Protein AF-A0A974S3S7-F1 (afdb_monomer_lite)

Radius of gyration: 15.05 Å; chains: 1; bounding box: 30×28×44 Å

Structure (mmCIF, N/CA/C/O backbone):
data_AF-A0A974S3S7-F1
#
_entry.id   AF-A0A974S3S7-F1
#
loop_
_atom_site.group_PDB
_atom_site.id
_atom_site.type_symbol
_atom_site.label_atom_id
_atom_site.label_alt_id
_atom_site.label_comp_id
_atom_site.label_asym_id
_atom_site.label_entity_id
_atom_site.label_seq_id
_atom_site.pdbx_PDB_ins_code
_atom_site.Cartn_x
_atom_site.Cartn_y
_atom_site.Cartn_z
_atom_site.occupancy
_atom_site.B_iso_or_equiv
_atom_site.auth_seq_id
_atom_site.auth_comp_id
_atom_site.auth_asym_id
_atom_site.auth_atom_id
_atom_site.pdbx_PDB_model_num
ATOM 1 N N . MET A 1 1 ? -16.148 -11.885 25.500 1.00 36.31 1 MET A N 1
ATOM 2 C CA . MET A 1 1 ? -14.942 -12.310 24.757 1.00 36.31 1 MET A CA 1
ATOM 3 C C . MET A 1 1 ? -14.819 -11.434 23.531 1.00 36.31 1 MET A C 1
ATOM 5 O O . MET A 1 1 ? -15.836 -11.135 22.922 1.00 36.31 1 MET A O 1
ATOM 9 N N . SER A 1 2 ? -13.619 -10.905 23.322 1.00 37.34 2 SER A N 1
ATOM 10 C CA . SER A 1 2 ? -13.335 -9.626 22.676 1.00 37.34 2 SER A CA 1
ATOM 11 C C . SER A 1 2 ? -13.852 -9.519 21.239 1.00 37.34 2 SER A C 1
ATOM 13 O O . SER A 1 2 ? -13.379 -10.215 20.349 1.00 37.34 2 SER A O 1
ATOM 15 N N . SER A 1 3 ? -14.759 -8.577 20.974 1.00 47.59 3 SER A N 1
ATOM 16 C CA . SER A 1 3 ? -15.152 -8.187 19.608 1.00 47.59 3 SER A CA 1
ATOM 17 C C . SER A 1 3 ? -14.012 -7.505 18.819 1.00 47.59 3 SER A C 1
ATOM 19 O O . SER A 1 3 ? -14.265 -6.889 17.785 1.00 47.59 3 SER A O 1
ATOM 21 N N . GLU A 1 4 ? -12.770 -7.568 19.315 1.00 54.50 4 GLU A N 1
ATOM 22 C CA . GLU A 1 4 ? -11.595 -6.866 18.791 1.00 54.50 4 GLU A CA 1
ATOM 23 C C . GLU A 1 4 ? -10.611 -7.783 18.048 1.00 54.50 4 GLU A C 1
ATOM 25 O O . GLU A 1 4 ? -9.774 -7.278 17.305 1.00 54.50 4 GLU A O 1
ATOM 30 N N . ASP A 1 5 ? -10.760 -9.110 18.140 1.00 56.25 5 ASP A N 1
ATOM 31 C CA . ASP A 1 5 ? -9.805 -10.078 17.563 1.00 56.25 5 ASP A CA 1
ATOM 32 C C . ASP A 1 5 ? -9.734 -10.046 16.016 1.00 56.25 5 ASP A C 1
ATOM 34 O O . ASP A 1 5 ? -8.779 -10.538 15.414 1.00 56.25 5 ASP A O 1
ATOM 38 N N . GLY A 1 6 ? -10.724 -9.443 15.345 1.00 62.59 6 GLY A N 1
ATOM 39 C CA . GLY A 1 6 ? -10.798 -9.338 13.879 1.00 62.59 6 GLY A CA 1
ATOM 40 C C . GLY A 1 6 ? -10.381 -7.987 13.284 1.00 62.59 6 GLY A C 1
ATOM 41 O O . GLY A 1 6 ? -10.416 -7.826 12.059 1.00 62.59 6 GLY A O 1
ATOM 42 N N . ILE A 1 7 ? -10.026 -7.004 14.117 1.00 75.81 7 ILE A N 1
ATOM 43 C CA . ILE A 1 7 ? -9.782 -5.621 13.689 1.00 75.81 7 ILE A CA 1
ATOM 44 C C . ILE A 1 7 ? -8.283 -5.410 13.493 1.00 75.81 7 ILE A C 1
ATOM 46 O O . ILE A 1 7 ? -7.515 -5.438 14.448 1.00 75.81 7 ILE A O 1
ATOM 50 N N . TRP A 1 8 ? -7.856 -5.177 12.252 1.00 79.44 8 TRP A N 1
ATOM 51 C CA . TRP A 1 8 ? -6.441 -4.928 11.944 1.00 79.44 8 TRP A CA 1
ATOM 52 C C . TRP A 1 8 ? -6.128 -3.443 11.851 1.00 79.44 8 TRP A C 1
ATOM 54 O O . TRP A 1 8 ? -5.015 -3.031 12.170 1.00 79.44 8 TRP A O 1
ATOM 64 N N . PHE A 1 9 ? -7.115 -2.646 11.444 1.00 80.19 9 PHE A N 1
ATOM 65 C CA . PHE A 1 9 ? -6.978 -1.213 11.237 1.00 80.19 9 PHE A CA 1
ATOM 66 C C . PHE A 1 9 ? -7.972 -0.450 12.102 1.00 80.19 9 PHE A C 1
ATOM 68 O O . PHE A 1 9 ? -9.169 -0.766 12.138 1.00 80.19 9 PHE A O 1
ATOM 75 N N . GLU A 1 10 ? -7.478 0.581 12.783 1.00 73.12 10 GLU A N 1
ATOM 76 C CA . GLU A 1 10 ? -8.351 1.479 13.527 1.00 73.12 10 GLU A CA 1
ATOM 77 C C . GLU A 1 10 ? -9.156 2.375 12.592 1.00 73.12 10 GLU A C 1
ATOM 79 O O . GLU A 1 10 ? -8.846 2.539 11.412 1.00 73.12 10 GLU A O 1
ATOM 84 N N . GLN A 1 11 ? -10.210 2.986 13.121 1.00 70.00 11 GLN A N 1
ATOM 85 C CA . GLN A 1 11 ? -10.947 4.000 12.384 1.00 70.00 11 GLN A CA 1
ATOM 86 C C . GLN A 1 11 ? -10.162 5.306 12.349 1.00 70.00 11 GLN A C 1
ATOM 88 O O . GLN A 1 11 ? -9.721 5.817 13.378 1.00 70.00 11 GLN A O 1
ATOM 93 N N . LYS A 1 12 ? -10.034 5.897 11.160 1.00 64.62 12 LYS A N 1
ATOM 94 C CA . LYS A 1 12 ? -9.471 7.239 11.032 1.00 64.62 12 LYS A CA 1
ATOM 95 C C . LYS A 1 12 ? -10.431 8.255 11.668 1.00 64.62 12 LYS A C 1
ATOM 97 O O . LYS A 1 12 ? -11.625 8.240 11.375 1.00 64.62 12 LYS A O 1
ATOM 102 N N . ARG A 1 13 ? -9.913 9.137 12.536 1.00 65.50 13 ARG A N 1
ATOM 103 C CA . ARG A 1 13 ? -10.723 10.142 13.259 1.00 65.50 13 ARG A CA 1
ATOM 104 C C . ARG A 1 13 ? -11.346 11.200 12.339 1.00 65.50 13 ARG A C 1
ATOM 106 O O . ARG A 1 13 ? -12.423 11.687 12.651 1.00 65.50 13 ARG A O 1
ATOM 113 N N . VAL A 1 14 ? -10.693 11.528 11.219 1.00 66.50 14 VAL A N 1
ATOM 114 C CA . VAL A 1 14 ? -11.157 12.515 10.227 1.00 66.50 14 VAL A CA 1
ATOM 115 C C . VAL A 1 14 ? -10.812 12.027 8.814 1.00 66.50 14 VAL A C 1
ATOM 117 O O . VAL A 1 14 ? -9.700 11.543 8.572 1.00 66.50 14 VAL A O 1
ATOM 120 N N . GLY A 1 15 ? -11.747 12.170 7.872 1.00 69.38 15 GLY A N 1
ATOM 121 C CA . GLY A 1 15 ? -11.570 11.845 6.453 1.00 69.38 15 GLY A CA 1
ATOM 122 C C . GLY A 1 15 ? -12.101 10.467 6.045 1.00 69.38 15 GLY A C 1
ATOM 123 O O . GLY A 1 15 ? -13.012 9.925 6.667 1.00 69.38 15 GLY A O 1
ATOM 124 N N . TYR A 1 16 ? -11.551 9.924 4.955 1.00 66.19 16 TYR A N 1
ATOM 125 C CA . TYR A 1 16 ? -11.937 8.635 4.373 1.00 66.19 16 TYR A CA 1
ATOM 126 C C . TYR A 1 16 ? -10.782 7.635 4.453 1.00 66.19 16 TYR A C 1
ATOM 128 O O . TYR A 1 16 ? -9.637 7.987 4.158 1.00 66.19 16 TYR A O 1
ATOM 136 N N . GLY A 1 17 ? -11.090 6.395 4.834 1.00 73.56 17 GLY A N 1
ATOM 137 C CA . GLY A 1 17 ? -10.154 5.273 4.787 1.00 73.56 17 GLY A CA 1
ATOM 138 C C . GLY A 1 17 ? -9.902 4.584 6.128 1.00 73.56 17 GLY A C 1
ATOM 139 O O . GLY A 1 17 ? -10.535 4.879 7.144 1.00 73.56 17 GLY A O 1
ATOM 140 N N . ALA A 1 18 ? -8.957 3.647 6.092 1.00 75.38 18 ALA A N 1
ATOM 141 C CA . ALA A 1 18 ? -8.431 2.962 7.263 1.00 75.38 18 ALA A CA 1
ATOM 142 C C . ALA A 1 18 ? -7.516 3.908 8.055 1.00 75.38 18 ALA A C 1
ATOM 144 O O . ALA A 1 18 ? -6.791 4.724 7.480 1.00 75.38 18 ALA A O 1
ATOM 145 N N . GLY A 1 19 ? -7.565 3.815 9.379 1.00 75.88 19 GLY A N 1
ATOM 146 C CA . GLY A 1 19 ? -6.565 4.391 10.269 1.00 75.88 19 GLY A CA 1
ATOM 147 C C . GLY A 1 19 ? -5.281 3.562 10.277 1.00 75.88 19 GLY A C 1
ATOM 148 O O . GLY A 1 19 ? -5.073 2.684 9.437 1.00 75.88 19 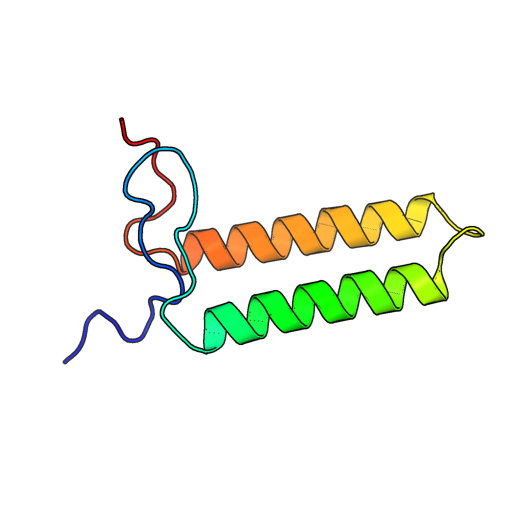GLY A O 1
ATOM 149 N N . LEU A 1 20 ? -4.404 3.852 11.238 1.00 76.81 20 LEU A N 1
ATOM 150 C CA . LEU A 1 20 ? -3.173 3.087 11.421 1.00 76.81 20 LEU A CA 1
ATOM 151 C C . LEU A 1 20 ? -3.485 1.620 11.779 1.00 76.81 20 LEU A C 1
ATOM 153 O O . LEU A 1 20 ? -4.531 1.342 12.381 1.00 76.81 20 LEU A O 1
ATOM 157 N N . PRO A 1 21 ? -2.600 0.676 11.412 1.00 81.31 21 PRO A N 1
ATOM 158 C CA . PRO A 1 21 ? -2.736 -0.702 11.846 1.00 81.31 21 PRO A CA 1
ATOM 159 C C . PRO A 1 21 ? -2.569 -0.776 13.362 1.00 81.31 21 PRO A C 1
ATOM 161 O O . PRO A 1 21 ? -1.570 -0.303 13.903 1.00 81.31 21 PRO A O 1
ATOM 164 N N . VAL A 1 22 ? -3.538 -1.385 14.034 1.00 80.50 22 VAL A N 1
ATOM 165 C CA . VAL A 1 22 ? -3.509 -1.607 15.490 1.00 80.50 22 VAL A CA 1
ATOM 166 C C . VAL A 1 22 ? -3.052 -3.021 15.809 1.00 80.50 22 VAL A C 1
ATOM 168 O O . VAL A 1 22 ? -2.441 -3.259 16.846 1.00 80.50 22 VAL A O 1
ATOM 171 N N . ALA A 1 23 ? -3.291 -3.953 14.885 1.00 84.44 23 ALA A N 1
ATOM 172 C CA . ALA A 1 23 ? -2.874 -5.337 15.016 1.00 84.44 23 ALA A CA 1
ATOM 173 C C . ALA A 1 23 ? -1.656 -5.645 14.135 1.00 84.44 23 ALA A C 1
ATOM 175 O O . ALA A 1 23 ? -1.453 -5.052 13.068 1.00 84.44 23 ALA A O 1
ATOM 176 N N . TRP A 1 24 ? -0.857 -6.624 14.562 1.00 84.25 24 TRP A N 1
ATOM 177 C CA . TRP A 1 24 ? 0.342 -7.063 13.845 1.00 84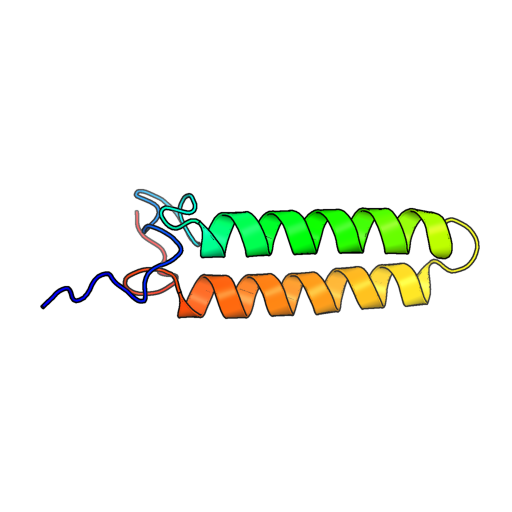.25 24 TRP A CA 1
ATOM 178 C C . TRP A 1 24 ? 0.026 -7.573 12.430 1.00 84.25 24 TRP A C 1
ATOM 180 O O . TRP A 1 24 ? 0.848 -7.421 11.531 1.00 84.25 24 TRP A O 1
ATOM 190 N N . GLN A 1 25 ? -1.179 -8.105 12.198 1.00 85.94 25 GLN A N 1
ATOM 191 C CA . GLN A 1 25 ? -1.633 -8.559 10.883 1.00 85.94 25 GLN A CA 1
ATOM 192 C C . GLN A 1 25 ? -1.707 -7.407 9.871 1.00 85.94 25 GLN A C 1
ATOM 194 O O . GLN A 1 25 ? -1.356 -7.586 8.706 1.00 85.94 25 GLN A O 1
ATOM 199 N N . GLY A 1 26 ? -2.113 -6.209 10.305 1.00 86.88 26 GLY A N 1
ATOM 200 C CA . GLY A 1 26 ? -2.138 -5.031 9.439 1.00 86.88 26 GLY A CA 1
ATOM 201 C C . GLY A 1 26 ? -0.727 -4.566 9.061 1.00 86.88 26 GLY A C 1
ATOM 202 O O . GLY A 1 26 ? -0.480 -4.232 7.904 1.00 86.88 26 GLY A O 1
ATOM 203 N N . TRP A 1 27 ? 0.226 -4.638 9.996 1.00 88.25 27 TRP A N 1
ATOM 204 C CA . TRP A 1 27 ? 1.644 -4.385 9.712 1.00 88.25 27 TRP A CA 1
ATOM 205 C C . TRP A 1 27 ? 2.252 -5.438 8.782 1.00 88.25 27 TRP A C 1
ATOM 207 O O . TRP A 1 27 ? 2.935 -5.074 7.827 1.00 88.25 27 TRP A O 1
ATOM 217 N N . ALA A 1 28 ? 1.968 -6.723 9.007 1.00 90.88 28 ALA A N 1
ATOM 218 C CA . ALA A 1 28 ? 2.418 -7.810 8.140 1.00 90.88 28 ALA A CA 1
ATOM 219 C C . ALA A 1 28 ? 1.884 -7.653 6.707 1.00 90.88 28 ALA A C 1
ATOM 221 O O . ALA A 1 28 ? 2.632 -7.832 5.748 1.00 90.88 28 ALA A O 1
ATOM 222 N N . LEU A 1 29 ? 0.619 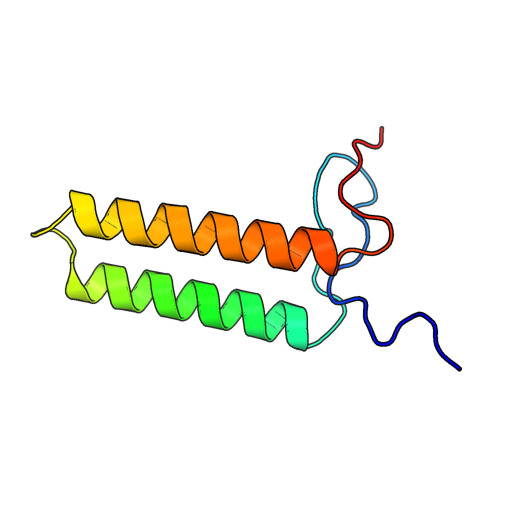-7.247 6.552 1.00 89.31 29 LEU A N 1
ATOM 223 C CA . LEU A 1 29 ? 0.008 -6.968 5.253 1.00 89.31 29 LEU A CA 1
ATOM 224 C C . LEU A 1 29 ? 0.708 -5.809 4.522 1.00 89.31 29 LEU A C 1
ATOM 226 O O . LEU A 1 29 ? 1.005 -5.925 3.333 1.00 89.31 29 LEU A O 1
ATOM 230 N N . ILE A 1 30 ? 1.009 -4.713 5.228 1.00 89.94 30 ILE A N 1
ATOM 231 C CA . ILE A 1 30 ? 1.759 -3.579 4.664 1.00 89.94 30 ILE A CA 1
ATOM 232 C C . ILE A 1 30 ? 3.176 -4.011 4.273 1.00 89.94 30 ILE A C 1
ATOM 234 O O . ILE A 1 30 ? 3.625 -3.699 3.172 1.00 89.94 30 ILE A O 1
ATOM 238 N N . ALA A 1 31 ? 3.875 -4.747 5.139 1.00 92.44 31 ALA A N 1
ATOM 239 C CA . ALA A 1 31 ? 5.227 -5.228 4.866 1.00 92.44 31 ALA A CA 1
ATOM 240 C C . ALA A 1 31 ? 5.264 -6.154 3.639 1.00 92.44 31 ALA A C 1
ATOM 242 O O . ALA A 1 31 ? 6.116 -5.984 2.768 1.00 92.44 31 ALA A O 1
ATOM 243 N N . ALA A 1 32 ? 4.304 -7.077 3.527 1.00 93.94 32 ALA A N 1
ATOM 244 C CA . ALA A 1 32 ? 4.162 -7.954 2.368 1.00 93.94 32 ALA A CA 1
ATOM 245 C C . ALA A 1 32 ? 3.891 -7.161 1.081 1.00 93.94 32 ALA A C 1
ATOM 247 O O . ALA A 1 32 ? 4.496 -7.440 0.047 1.00 93.94 32 ALA A O 1
ATOM 248 N N . TYR A 1 33 ? 3.031 -6.140 1.148 1.00 92.44 33 TYR A N 1
ATOM 249 C CA . TYR A 1 33 ? 2.772 -5.254 0.016 1.00 92.44 33 TYR A CA 1
ATOM 250 C C . TYR A 1 33 ? 4.035 -4.497 -0.421 1.00 92.44 33 TYR A C 1
ATOM 252 O O . TYR A 1 33 ? 4.366 -4.494 -1.603 1.00 92.44 33 TYR A O 1
ATOM 260 N N . ILE A 1 34 ? 4.792 -3.920 0.517 1.00 94.31 34 ILE A N 1
ATOM 261 C CA . ILE A 1 34 ? 6.053 -3.229 0.206 1.00 94.31 34 ILE A CA 1
ATOM 262 C C . ILE A 1 34 ? 7.057 -4.194 -0.435 1.00 94.31 34 ILE A C 1
ATOM 264 O O . ILE A 1 34 ? 7.631 -3.873 -1.476 1.00 94.31 34 ILE A O 1
ATOM 268 N N . ALA A 1 35 ? 7.241 -5.384 0.143 1.00 96.06 35 ALA A N 1
ATOM 269 C CA . ALA A 1 35 ? 8.148 -6.397 -0.390 1.00 96.06 35 ALA A CA 1
ATOM 270 C C . ALA A 1 35 ? 7.766 -6.815 -1.819 1.00 96.06 35 ALA A C 1
ATOM 272 O O . ALA A 1 35 ? 8.640 -6.931 -2.680 1.00 96.06 35 ALA A O 1
ATOM 273 N N . LEU A 1 36 ? 6.466 -6.973 -2.093 1.00 94.56 36 LEU A N 1
ATOM 274 C CA . LEU A 1 36 ? 5.957 -7.264 -3.430 1.00 94.56 36 LEU A CA 1
ATOM 275 C C . LEU A 1 36 ? 6.310 -6.145 -4.415 1.00 94.56 36 LEU A C 1
ATOM 277 O O . LEU A 1 36 ? 6.868 -6.426 -5.471 1.00 94.56 36 LEU A O 1
ATOM 281 N N . ILE A 1 37 ? 6.029 -4.884 -4.076 1.00 93.44 37 ILE A N 1
ATOM 282 C CA . ILE A 1 37 ? 6.308 -3.746 -4.963 1.00 93.44 37 ILE A CA 1
ATOM 283 C C . ILE A 1 37 ? 7.808 -3.637 -5.251 1.00 93.44 37 ILE A C 1
ATOM 285 O O . ILE A 1 37 ? 8.194 -3.469 -6.407 1.00 93.44 37 ILE A O 1
ATOM 289 N N . VAL A 1 38 ? 8.662 -3.789 -4.236 1.00 95.12 38 VAL A N 1
ATOM 290 C CA . VAL A 1 38 ? 10.124 -3.768 -4.403 1.00 95.12 38 VAL A CA 1
ATOM 291 C C . VAL A 1 38 ? 10.599 -4.915 -5.301 1.00 95.12 38 VAL A C 1
ATOM 293 O O . VAL A 1 38 ? 11.346 -4.674 -6.249 1.00 95.12 38 VAL A O 1
ATOM 296 N N . GLY A 1 39 ? 10.131 -6.144 -5.062 1.00 93.75 39 GLY A N 1
ATOM 297 C CA . GLY A 1 39 ? 10.505 -7.311 -5.867 1.00 93.75 39 GLY A CA 1
ATOM 298 C C . GLY A 1 39 ? 10.064 -7.195 -7.329 1.00 93.75 39 GLY A C 1
ATOM 299 O O . GLY A 1 39 ? 10.847 -7.445 -8.244 1.00 93.75 39 GLY A O 1
ATOM 300 N N . VAL A 1 40 ? 8.832 -6.741 -7.562 1.00 91.94 40 VAL A N 1
ATOM 301 C CA . VAL A 1 40 ? 8.257 -6.530 -8.901 1.00 91.94 40 VAL A CA 1
ATOM 302 C C . VAL A 1 40 ? 8.985 -5.393 -9.623 1.00 91.94 40 VAL A C 1
ATOM 304 O O . VAL A 1 40 ? 9.276 -5.518 -10.811 1.00 91.94 40 VAL A O 1
ATOM 307 N N . SER A 1 41 ? 9.347 -4.318 -8.914 1.00 90.62 41 SER A N 1
ATOM 308 C CA . SER A 1 41 ? 10.143 -3.214 -9.469 1.00 90.62 41 SER A CA 1
ATOM 309 C C . SER A 1 41 ? 11.521 -3.696 -9.924 1.00 90.62 41 SER A C 1
ATOM 311 O O . SER A 1 41 ? 11.934 -3.395 -11.041 1.00 90.62 41 SER A O 1
ATOM 313 N N . ALA A 1 42 ? 12.208 -4.487 -9.094 1.00 91.38 42 ALA A N 1
ATOM 314 C CA . ALA A 1 42 ? 13.515 -5.053 -9.425 1.00 91.38 42 ALA A CA 1
ATOM 315 C C . ALA A 1 42 ? 13.456 -6.033 -10.612 1.00 91.38 42 ALA A C 1
ATOM 317 O O . ALA A 1 42 ? 14.401 -6.104 -11.395 1.00 91.38 42 ALA A O 1
ATOM 318 N N . ALA A 1 43 ? 12.353 -6.772 -10.764 1.00 90.94 43 ALA A N 1
ATOM 319 C CA . ALA A 1 43 ? 12.196 -7.769 -11.822 1.00 90.94 43 ALA A CA 1
ATOM 320 C C . ALA A 1 43 ? 11.740 -7.184 -13.171 1.00 90.94 43 ALA A C 1
ATOM 322 O O . 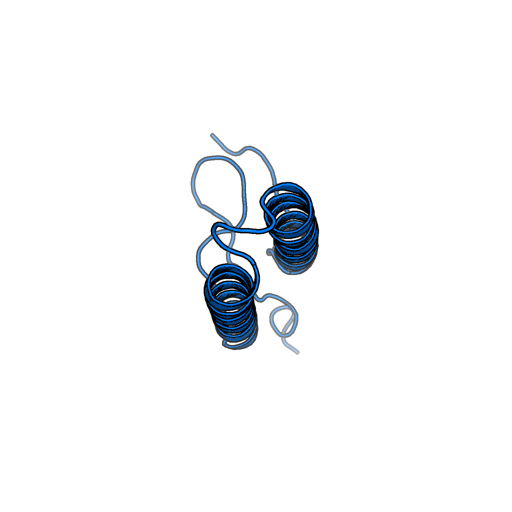ALA A 1 43 ? 12.164 -7.659 -14.224 1.00 90.94 43 ALA A O 1
ATOM 323 N N . LEU A 1 44 ? 10.850 -6.186 -13.162 1.00 88.38 44 LEU A N 1
ATOM 324 C CA . LEU A 1 44 ? 10.143 -5.732 -14.368 1.00 88.38 44 LEU A CA 1
ATOM 325 C C . LEU A 1 44 ? 10.590 -4.353 -14.858 1.00 88.38 44 LEU A C 1
ATOM 327 O O . LEU A 1 44 ? 10.406 -4.041 -16.037 1.00 88.38 44 LEU A O 1
ATOM 331 N N . MET A 1 45 ? 11.190 -3.524 -14.002 1.00 81.38 45 MET A N 1
ATOM 332 C CA . MET A 1 45 ? 11.598 -2.175 -14.388 1.00 81.38 45 MET A CA 1
ATOM 333 C C . MET A 1 45 ? 13.017 -2.170 -14.992 1.00 81.38 45 MET A C 1
ATOM 335 O O . MET A 1 45 ? 13.893 -2.891 -14.517 1.00 81.38 45 MET A O 1
ATOM 339 N N . PRO A 1 46 ? 13.289 -1.375 -16.047 1.00 77.75 46 PRO A N 1
ATOM 340 C CA . PRO A 1 46 ? 12.357 -0.575 -16.855 1.00 77.75 46 PRO A CA 1
ATOM 341 C C . PRO A 1 46 ? 11.760 -1.338 -18.056 1.00 77.75 46 PRO A C 1
ATOM 343 O O . PRO A 1 46 ? 10.997 -0.766 -18.828 1.00 77.75 46 PRO A O 1
ATOM 346 N N . ARG A 1 47 ? 12.129 -2.610 -18.255 1.00 84.81 47 ARG A N 1
ATOM 347 C CA . ARG A 1 47 ? 11.888 -3.354 -19.506 1.00 84.81 47 ARG A CA 1
ATOM 348 C C . ARG A 1 47 ? 10.415 -3.661 -19.789 1.00 84.81 47 ARG A C 1
ATOM 350 O O . ARG A 1 47 ? 10.038 -3.781 -20.951 1.00 84.81 47 ARG A O 1
ATOM 357 N N . HIS A 1 48 ? 9.589 -3.790 -18.756 1.00 87.75 48 HIS A N 1
ATOM 358 C CA . HIS A 1 48 ? 8.210 -4.253 -18.878 1.00 87.75 48 HIS A CA 1
ATOM 359 C C . HIS A 1 48 ? 7.240 -3.376 -18.062 1.00 87.75 48 HIS A C 1
ATOM 361 O O . HIS A 1 48 ? 6.746 -3.799 -17.014 1.00 87.75 48 HIS A O 1
ATOM 367 N N . PRO A 1 49 ? 6.924 -2.155 -18.538 1.00 85.50 49 PRO A N 1
ATOM 368 C CA . PRO A 1 49 ? 6.102 -1.201 -17.790 1.00 85.50 49 PRO A CA 1
ATOM 369 C C . PRO A 1 49 ? 4.650 -1.666 -17.617 1.00 85.50 49 PRO A C 1
ATOM 371 O O . PRO A 1 49 ? 4.085 -1.518 -16.539 1.00 85.50 49 PRO A O 1
ATOM 374 N N . VAL A 1 50 ? 4.043 -2.272 -18.644 1.00 92.56 50 VAL A N 1
ATOM 375 C CA . VAL A 1 50 ? 2.645 -2.738 -18.587 1.00 92.56 50 VAL A CA 1
ATOM 376 C C . VAL A 1 50 ? 2.418 -3.768 -17.469 1.00 92.56 50 VAL A C 1
ATOM 378 O O . VAL A 1 50 ? 1.613 -3.479 -16.584 1.00 92.56 50 VAL A O 1
ATOM 381 N N . PRO A 1 51 ? 3.123 -4.919 -17.422 1.00 91.25 51 PRO A N 1
ATOM 382 C CA . PRO A 1 51 ? 2.915 -5.895 -16.351 1.00 91.25 51 PRO A CA 1
ATOM 383 C C . PRO A 1 51 ? 3.298 -5.352 -14.970 1.00 91.25 51 PRO A C 1
ATOM 385 O O . PRO A 1 51 ? 2.647 -5.710 -13.992 1.00 91.25 51 PRO A O 1
ATOM 388 N N . TYR A 1 52 ? 4.284 -4.450 -14.878 1.00 90.38 52 TYR A N 1
ATOM 389 C CA . TYR A 1 52 ? 4.586 -3.745 -13.631 1.00 90.38 52 TYR A CA 1
ATOM 390 C C . TYR A 1 52 ? 3.355 -2.990 -13.109 1.00 90.38 52 TYR A C 1
ATOM 392 O O . TYR A 1 52 ? 2.889 -3.260 -12.002 1.00 90.38 52 TYR A O 1
ATOM 400 N N . TYR A 1 53 ? 2.768 -2.106 -13.924 1.00 91.62 53 TYR A N 1
ATOM 401 C CA . TYR A 1 53 ? 1.585 -1.345 -13.518 1.00 91.62 53 TYR A CA 1
ATOM 402 C C . TYR A 1 53 ? 0.385 -2.246 -13.222 1.00 91.62 53 TYR A C 1
ATOM 404 O O . TYR A 1 53 ? -0.348 -1.980 -12.271 1.00 91.62 53 TYR A O 1
ATOM 412 N N . THR A 1 54 ? 0.200 -3.337 -13.973 1.00 93.94 54 THR A N 1
ATOM 413 C CA . THR A 1 54 ? -0.860 -4.314 -13.692 1.00 93.94 54 THR A CA 1
ATOM 414 C C . THR A 1 54 ? -0.711 -4.912 -12.294 1.00 93.94 54 THR A C 1
ATOM 416 O O . THR A 1 54 ? -1.671 -4.905 -11.524 1.00 93.94 54 THR A O 1
ATOM 419 N N . VAL A 1 55 ? 0.487 -5.379 -11.927 1.00 92.50 55 VAL A N 1
ATOM 420 C CA . VAL A 1 55 ? 0.732 -5.969 -10.603 1.00 92.50 55 VAL A CA 1
ATOM 421 C C . VAL A 1 55 ? 0.553 -4.933 -9.494 1.00 92.50 55 VAL A C 1
ATOM 423 O O . VAL A 1 55 ? -0.088 -5.233 -8.486 1.00 92.50 55 VAL A O 1
ATOM 426 N N . VAL A 1 56 ? 1.043 -3.704 -9.683 1.00 92.69 56 VAL A N 1
ATOM 427 C CA . VAL A 1 56 ? 0.873 -2.607 -8.714 1.00 92.69 56 VAL A CA 1
ATOM 428 C C . VAL A 1 56 ? -0.610 -2.303 -8.482 1.00 92.69 56 VAL A C 1
ATOM 430 O O . VAL A 1 56 ? -1.059 -2.266 -7.338 1.00 92.69 56 VAL A O 1
ATOM 433 N N . VAL A 1 57 ? -1.401 -2.136 -9.545 1.00 95.19 57 VAL A N 1
ATOM 434 C CA . VAL A 1 57 ? -2.836 -1.823 -9.430 1.00 95.19 57 VAL A CA 1
ATOM 435 C C . VAL A 1 57 ? -3.596 -2.960 -8.750 1.00 95.19 57 VAL A C 1
ATOM 437 O O . VAL A 1 57 ? -4.337 -2.716 -7.798 1.00 95.19 57 VAL A O 1
ATOM 440 N N . VAL A 1 58 ? -3.389 -4.205 -9.186 1.00 95.81 58 VAL A N 1
ATOM 441 C CA . VAL A 1 58 ? -4.087 -5.369 -8.617 1.00 95.81 58 VAL A CA 1
ATOM 442 C C . VAL A 1 58 ? -3.736 -5.547 -7.141 1.00 95.81 58 VAL A C 1
ATOM 444 O O . VAL A 1 58 ? -4.633 -5.688 -6.310 1.00 95.81 58 VAL A O 1
ATOM 447 N N . SER A 1 59 ? -2.451 -5.483 -6.787 1.00 92.44 59 SER A N 1
ATOM 448 C CA . SER A 1 59 ? -2.014 -5.614 -5.392 1.00 92.44 59 SER A CA 1
ATOM 449 C C . SER A 1 59 ? -2.529 -4.474 -4.509 1.00 92.44 59 SER A C 1
ATOM 451 O O . SER A 1 59 ? -2.945 -4.729 -3.379 1.00 92.44 59 SER A O 1
ATOM 453 N N . THR A 1 60 ? -2.599 -3.246 -5.032 1.00 92.00 60 THR A N 1
ATOM 454 C CA . THR A 1 60 ? -3.195 -2.099 -4.325 1.00 92.00 60 THR A CA 1
ATOM 455 C C . THR A 1 60 ? -4.680 -2.323 -4.049 1.00 92.00 60 THR A C 1
ATOM 457 O O . THR A 1 60 ? -5.149 -2.063 -2.942 1.00 92.00 60 THR A O 1
ATOM 460 N N . ILE A 1 61 ? -5.433 -2.827 -5.033 1.00 92.88 61 ILE A N 1
ATOM 461 C CA . ILE A 1 61 ? -6.860 -3.131 -4.865 1.00 92.88 61 ILE A CA 1
ATOM 462 C C . ILE A 1 61 ? -7.048 -4.215 -3.802 1.00 92.88 61 ILE A C 1
ATOM 464 O O . ILE A 1 61 ? -7.884 -4.060 -2.914 1.00 92.88 61 ILE A O 1
ATOM 468 N N . VAL A 1 62 ? -6.250 -5.285 -3.847 1.00 93.00 62 VAL A N 1
ATOM 469 C CA . VAL A 1 62 ? -6.302 -6.362 -2.848 1.00 93.00 62 VAL A CA 1
ATOM 470 C C . VAL A 1 62 ? -6.005 -5.820 -1.450 1.00 93.00 62 VAL A C 1
ATOM 472 O O . VAL A 1 62 ? -6.780 -6.068 -0.525 1.00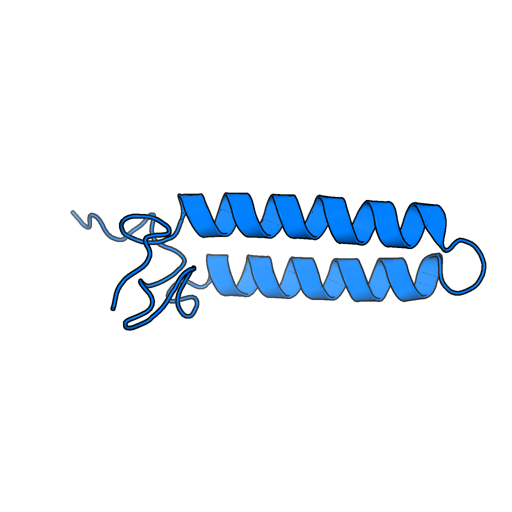 93.00 62 VAL A O 1
ATOM 475 N N . LEU A 1 63 ? -4.943 -5.023 -1.300 1.00 90.19 63 LEU A N 1
ATOM 476 C CA . LEU A 1 63 ? -4.602 -4.361 -0.042 1.00 90.19 63 LEU A CA 1
ATOM 477 C C . LEU A 1 63 ? -5.770 -3.506 0.469 1.00 90.19 63 LEU A C 1
ATOM 479 O O . LEU A 1 63 ? -6.151 -3.621 1.632 1.00 90.19 63 LEU A O 1
ATOM 483 N N . ALA A 1 64 ? -6.365 -2.685 -0.399 1.00 87.06 64 ALA A N 1
ATOM 484 C CA . ALA A 1 64 ? -7.481 -1.814 -0.048 1.00 87.06 64 ALA A CA 1
ATOM 485 C C . ALA A 1 64 ? -8.725 -2.605 0.385 1.00 87.06 64 ALA A C 1
ATOM 487 O O . ALA A 1 64 ? -9.368 -2.241 1.369 1.00 87.06 64 ALA A O 1
ATOM 488 N N . VAL A 1 65 ? -9.049 -3.707 -0.297 1.00 88.38 65 VAL A N 1
ATOM 489 C CA . VAL A 1 65 ? -10.183 -4.576 0.054 1.00 88.38 65 VAL A CA 1
ATOM 490 C C . VAL A 1 65 ? -9.962 -5.249 1.408 1.00 88.38 65 VAL A C 1
ATOM 492 O O . VAL A 1 65 ? -10.872 -5.256 2.239 1.00 88.38 65 VAL A O 1
ATOM 495 N N . ILE A 1 66 ? -8.764 -5.785 1.661 1.00 87.69 66 ILE A N 1
ATOM 496 C CA . ILE A 1 66 ? -8.429 -6.407 2.950 1.00 87.69 66 ILE A CA 1
ATOM 497 C C . ILE A 1 66 ? -8.482 -5.355 4.061 1.00 87.69 66 ILE A C 1
ATOM 499 O O . ILE A 1 66 ? -9.139 -5.569 5.080 1.00 87.69 66 ILE A O 1
ATOM 503 N N . ALA A 1 67 ? -7.871 -4.188 3.843 1.00 85.69 67 ALA A N 1
ATOM 504 C CA . ALA A 1 67 ? -7.907 -3.091 4.799 1.00 85.69 67 ALA A CA 1
ATOM 505 C C . ALA A 1 67 ? -9.347 -2.660 5.099 1.00 85.69 67 ALA A C 1
ATOM 507 O O . ALA A 1 67 ? -9.711 -2.536 6.264 1.00 85.69 67 ALA A O 1
ATOM 508 N N . MET A 1 68 ? -10.200 -2.501 4.084 1.00 82.44 68 MET A N 1
ATOM 509 C CA . MET A 1 68 ? -11.604 -2.119 4.259 1.00 82.44 68 MET A CA 1
ATOM 510 C C . MET A 1 68 ? -12.397 -3.142 5.083 1.00 82.44 68 MET A C 1
ATOM 512 O O . MET A 1 68 ? -13.179 -2.742 5.945 1.00 82.44 68 MET A O 1
ATOM 516 N N . ARG A 1 69 ? -12.181 -4.445 4.857 1.00 82.38 69 ARG A N 1
ATOM 517 C CA . ARG A 1 69 ? -12.857 -5.525 5.601 1.00 82.38 69 ARG A CA 1
ATOM 518 C C . ARG A 1 69 ? -12.402 -5.628 7.054 1.00 82.38 69 ARG A C 1
ATOM 520 O O . ARG A 1 69 ? -13.214 -5.951 7.913 1.00 82.38 69 ARG A O 1
ATOM 527 N N . HIS A 1 70 ? -11.134 -5.327 7.322 1.00 80.00 70 HIS A N 1
ATOM 528 C CA . HIS A 1 70 ? -10.541 -5.393 8.660 1.00 80.00 70 HIS A CA 1
ATOM 529 C C . HIS A 1 70 ? -10.432 -4.027 9.361 1.00 80.00 70 HIS A C 1
ATOM 531 O O . HIS A 1 70 ? -9.788 -3.919 10.406 1.00 80.00 70 HIS A O 1
ATOM 537 N N . THR A 1 71 ? -11.061 -2.980 8.813 1.00 80.19 71 THR A N 1
ATOM 538 C CA . THR A 1 71 ? -11.207 -1.680 9.482 1.00 80.19 71 THR A CA 1
ATOM 539 C C . THR A 1 71 ? -12.458 -1.699 10.355 1.00 80.19 71 THR A C 1
ATOM 541 O O . THR A 1 71 ? -13.556 -1.979 9.864 1.00 80.19 71 THR A O 1
ATOM 544 N N . ARG A 1 72 ? -12.325 -1.340 11.639 1.00 69.62 72 ARG A N 1
ATOM 545 C CA . ARG A 1 72 ? -13.463 -1.235 12.573 1.00 69.62 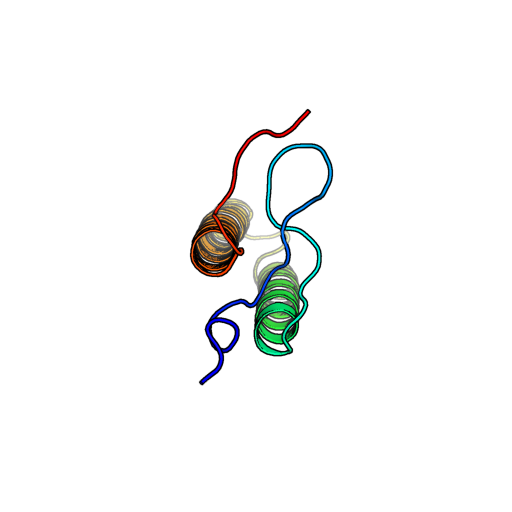72 ARG A CA 1
ATOM 546 C C . ARG A 1 72 ? -14.555 -0.348 11.965 1.00 69.62 72 ARG A C 1
ATOM 548 O O . ARG A 1 72 ? -14.301 0.807 11.677 1.00 69.62 72 ARG A O 1
ATOM 555 N N . GLY A 1 73 ? -15.764 -0.859 11.726 1.00 70.25 73 GLY A N 1
ATOM 556 C CA . GLY A 1 73 ? -16.887 -0.070 11.188 1.00 70.25 73 GLY A CA 1
ATOM 557 C C . GLY A 1 73 ? -16.745 0.441 9.739 1.00 70.25 73 GLY A C 1
ATOM 558 O O . GLY A 1 73 ? -17.532 1.302 9.339 1.00 70.25 73 GLY A O 1
ATOM 559 N N . GLY A 1 74 ? -15.784 -0.083 8.966 1.00 69.12 74 GLY A N 1
ATOM 560 C CA . GLY A 1 74 ? -15.615 0.172 7.531 1.00 69.12 74 GLY A CA 1
ATOM 561 C C . GLY A 1 74 ? -15.127 1.577 7.158 1.00 69.12 74 GLY A C 1
ATOM 562 O O . GLY A 1 74 ? -14.955 2.460 8.002 1.00 69.12 74 GLY A O 1
ATOM 563 N N . TRP A 1 75 ? -14.901 1.788 5.858 1.00 70.44 75 TRP A N 1
ATOM 564 C CA . TRP A 1 75 ? -14.532 3.098 5.316 1.00 70.44 75 TRP A CA 1
ATOM 565 C C . TRP A 1 75 ? -15.778 3.959 5.167 1.00 70.44 75 TRP A C 1
ATOM 567 O O . TRP A 1 75 ? -16.633 3.720 4.318 1.00 70.44 75 TRP A O 1
ATOM 577 N N . ARG A 1 76 ? -15.890 4.975 6.016 1.00 70.25 76 ARG A N 1
ATOM 578 C CA . ARG A 1 76 ? -16.933 5.994 5.924 1.00 70.25 76 ARG A CA 1
ATOM 579 C C . ARG A 1 76 ? -16.276 7.356 5.909 1.00 70.25 76 ARG A C 1
ATOM 581 O O . ARG A 1 76 ? -15.307 7.581 6.625 1.00 70.25 76 ARG A O 1
ATOM 588 N N . TRP A 1 77 ? -16.827 8.255 5.106 1.00 66.38 77 TRP A N 1
ATOM 589 C CA . TRP A 1 77 ? -16.437 9.654 5.148 1.00 66.38 77 TRP A CA 1
ATOM 590 C C . TRP A 1 77 ? -16.917 10.249 6.473 1.00 66.38 77 TRP A C 1
ATOM 592 O O . TRP A 1 77 ? -18.123 10.283 6.726 1.00 66.38 77 TRP A O 1
ATOM 602 N N . ARG A 1 78 ? -15.992 10.688 7.329 1.00 67.50 78 ARG A N 1
ATOM 603 C CA . ARG A 1 78 ? -16.318 11.395 8.576 1.00 67.50 78 ARG A CA 1
ATOM 604 C C . ARG A 1 78 ? -15.698 12.790 8.549 1.00 67.50 78 ARG A C 1
ATOM 606 O O . ARG A 1 78 ? -14.506 12.925 8.272 1.00 67.50 78 ARG A O 1
ATOM 613 N N . ARG A 1 79 ? -16.545 13.801 8.761 1.00 63.78 79 ARG A N 1
ATOM 614 C CA . ARG A 1 79 ? -16.139 15.189 9.013 1.00 63.78 79 ARG A CA 1
ATOM 615 C C . ARG A 1 79 ? -15.874 15.378 10.495 1.00 63.78 79 ARG A C 1
ATOM 617 O O . ARG A 1 79 ? -16.617 14.749 11.281 1.00 63.78 79 ARG A O 1
#

Foldseek 3Di:
DDPQPLAQFEDDPAFWATHDGPDVVLVVLVVVLVVQLVVLCVVAPPPHVVVSVVSNVVSVVVNRVSRQRRYDPGIDHDD

Secondary structure (DSSP, 8-state):
--TTTT--EEEPSSBSSEEEE-SHHHHHHHHHHHHHHHHHHHHHTTT-HHHHHHHHHHHHHHHHHHHHHTBTT----B-

pLDDT: mean 81.05, std 13.29, range [36.31, 96.06]

Organism: NCBI:txid2759526

Sequence (79 aa):
MSSEDGIWFEQKRVGYGAGLPVAWQGWALIAAYIALIVGVSAALMPRHPVPYYTVVVVSTIVLAVIAMRHTRGGWRWRR